Protein AF-S5Z4G2-F1 (afdb_monomer_lite)

Secondary structure (DSSP, 8-state):
---EEEEEEEESSSEEESS---HHHHHHTT-SEEEEE-STTTTS----SSHHHHHHHHHHHHHHHHHHH-STT---EEEEPP-B-TTSPBPPHHHHHHHHHHHHTS--SSEEEEE---SSS---------

pLDDT: mean 87.02, std 15.99, range [30.34, 98.5]

Foldseek 3Di:
DAAEEEFEWFDDPAIDTPDPDALVNCVVVPHQEYEYDHPQQLRFDQPDQALQSLLVSLLRVLVVVCVRQDDPSHHAYEYEQRQAYNVRHGRDPRSSNSNQVNNVVDDDPRHQAYFYDDPDDDTDGDGDDD

Radius of gyration: 13.96 Å; chains: 1; bounding box: 37×30×37 Å

Organism: Thermococcus litoralis (strain ATCC 51850 / DSM 5473 / JCM 8560 / NS-C) (NCBI:txid523849)

Structure (mmCIF, N/CA/C/O backbone):
data_AF-S5Z4G2-F1
#
_entry.id   AF-S5Z4G2-F1
#
loop_
_atom_site.group_PDB
_atom_site.id
_atom_site.type_symbol
_atom_site.label_atom_id
_atom_site.label_alt_id
_atom_site.label_comp_id
_atom_site.label_asym_id
_atom_site.label_entity_id
_atom_site.label_seq_id
_atom_site.pdbx_PDB_ins_code
_atom_site.Cartn_x
_atom_site.Cartn_y
_atom_site.Cartn_z
_atom_site.occupancy
_atom_site.B_iso_or_equiv
_atom_site.auth_seq_id
_atom_site.auth_comp_id
_atom_site.auth_asym_id
_atom_site.auth_atom_id
_atom_site.pdbx_PDB_model_num
ATOM 1 N N . MET A 1 1 ? -25.566 -1.648 5.542 1.00 82.50 1 MET A N 1
ATOM 2 C CA . MET A 1 1 ? -24.783 -1.248 4.354 1.00 82.50 1 MET A CA 1
ATOM 3 C C . MET A 1 1 ? -23.352 -1.119 4.817 1.00 82.50 1 MET A C 1
ATOM 5 O O . MET A 1 1 ? -23.153 -0.455 5.825 1.00 82.50 1 MET A O 1
ATOM 9 N N . THR A 1 2 ? -22.418 -1.781 4.143 1.00 89.56 2 THR A N 1
ATOM 10 C CA . THR A 1 2 ? -21.001 -1.733 4.512 1.00 89.56 2 THR A CA 1
ATOM 11 C C . THR A 1 2 ? -20.423 -0.351 4.205 1.00 89.56 2 THR A C 1
ATOM 13 O O . THR A 1 2 ? -20.644 0.177 3.113 1.00 89.56 2 THR A O 1
ATOM 16 N N . LYS A 1 3 ? -19.711 0.242 5.161 1.00 95.00 3 LYS A N 1
ATOM 17 C CA . LYS A 1 3 ? -19.031 1.533 5.071 1.00 95.00 3 LYS A CA 1
ATOM 18 C C . LYS A 1 3 ? -17.531 1.306 4.968 1.00 95.00 3 LYS A C 1
ATOM 20 O O . LYS A 1 3 ? -16.943 0.644 5.815 1.00 95.00 3 LYS A O 1
ATOM 25 N N . TYR A 1 4 ? -16.909 1.914 3.971 1.00 93.31 4 TYR A N 1
ATOM 26 C CA . TYR A 1 4 ? -15.462 1.893 3.816 1.00 93.31 4 TYR A CA 1
ATOM 27 C C . TYR A 1 4 ? -14.892 3.303 3.838 1.00 93.31 4 TYR A C 1
ATOM 29 O O . TYR A 1 4 ? -15.564 4.264 3.454 1.00 93.31 4 TYR A O 1
ATOM 37 N N . VAL A 1 5 ? -13.645 3.417 4.283 1.00 94.12 5 VAL A N 1
ATOM 38 C CA . VAL A 1 5 ? -12.880 4.664 4.240 1.00 94.12 5 VAL A CA 1
ATOM 39 C C . VAL A 1 5 ? -11.736 4.548 3.240 1.00 94.12 5 VAL A C 1
ATOM 41 O O . VAL A 1 5 ? -11.136 3.488 3.073 1.00 94.12 5 VAL A O 1
ATOM 44 N N . LEU A 1 6 ? -11.415 5.659 2.585 1.00 94.12 6 LEU A N 1
ATOM 45 C CA . LEU A 1 6 ? -10.242 5.778 1.729 1.00 94.12 6 LEU A CA 1
ATOM 46 C C . LEU A 1 6 ? -9.044 6.251 2.559 1.00 94.12 6 LEU A C 1
ATOM 48 O O . LEU A 1 6 ? -9.019 7.387 3.038 1.00 94.12 6 LEU A O 1
ATOM 52 N N . TRP A 1 7 ? -8.045 5.387 2.713 1.00 95.25 7 TRP A N 1
ATOM 53 C CA . TRP A 1 7 ? -6.805 5.672 3.424 1.00 95.25 7 TRP A CA 1
ATOM 54 C C . TRP A 1 7 ? -5.714 6.101 2.444 1.00 95.25 7 TRP A C 1
ATOM 56 O O . TRP A 1 7 ? -4.954 5.290 1.910 1.00 95.25 7 TRP A O 1
ATOM 66 N N . TRP A 1 8 ? -5.662 7.404 2.179 1.00 95.75 8 TRP A N 1
ATOM 67 C CA . TRP A 1 8 ? -4.724 7.969 1.216 1.00 95.75 8 TRP A CA 1
ATOM 68 C C . TRP A 1 8 ? -3.290 7.974 1.743 1.00 95.75 8 TRP A C 1
ATOM 70 O O . TRP A 1 8 ? -3.023 8.487 2.833 1.00 95.75 8 TRP A O 1
ATOM 80 N N . TYR A 1 9 ? -2.356 7.490 0.929 1.00 95.50 9 TYR A N 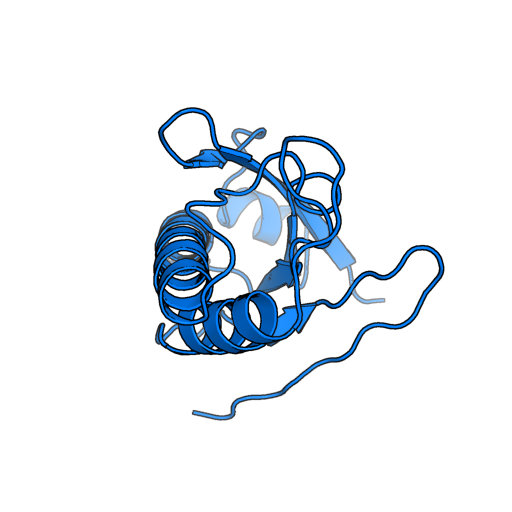1
ATOM 81 C CA . TYR A 1 9 ? -0.922 7.573 1.186 1.00 95.50 9 TYR A CA 1
ATOM 82 C C . TYR A 1 9 ? -0.157 8.167 0.001 1.00 95.50 9 TYR A C 1
ATOM 84 O O . TYR A 1 9 ? -0.685 8.375 -1.094 1.00 95.50 9 TYR A O 1
ATOM 92 N N . LYS A 1 10 ? 1.114 8.488 0.242 1.00 95.81 10 LYS A N 1
ATOM 93 C CA . LYS A 1 10 ? 2.075 8.899 -0.785 1.00 95.81 10 LYS A CA 1
ATOM 94 C C . LYS A 1 10 ? 3.489 8.456 -0.416 1.00 95.81 10 LYS A C 1
ATOM 96 O O . LYS A 1 10 ? 3.816 8.340 0.766 1.00 95.81 10 LYS A O 1
ATOM 101 N N . TYR A 1 11 ? 4.328 8.282 -1.429 1.00 95.69 11 TYR A N 1
ATOM 102 C CA . TYR A 1 11 ? 5.752 7.999 -1.305 1.00 95.69 11 TYR A CA 1
ATOM 103 C C . TYR A 1 11 ? 6.587 9.181 -1.808 1.00 95.69 11 TYR A C 1
ATOM 105 O O . TYR A 1 11 ? 6.503 9.561 -2.976 1.00 95.69 11 TYR A O 1
ATOM 113 N N . THR A 1 12 ? 7.424 9.743 -0.936 1.00 92.06 12 THR A N 1
ATOM 114 C CA . THR A 1 12 ? 8.380 10.820 -1.269 1.00 92.06 12 THR A CA 1
ATOM 115 C C . THR A 1 12 ? 9.758 10.525 -0.673 1.00 92.06 12 THR A C 1
ATOM 117 O O . THR A 1 12 ? 10.345 11.364 0.001 1.00 92.06 12 THR A O 1
ATOM 120 N N . GLY A 1 13 ? 10.240 9.293 -0.858 1.00 92.75 13 GLY A N 1
ATOM 121 C CA . GLY A 1 13 ? 11.427 8.748 -0.181 1.00 92.75 13 GLY A CA 1
ATOM 122 C C . GLY A 1 13 ? 11.069 7.877 1.025 1.00 92.75 13 GLY A C 1
ATOM 123 O O . GLY A 1 13 ? 11.765 6.911 1.311 1.00 92.75 13 GLY A O 1
ATOM 124 N N . GLU A 1 14 ? 9.926 8.154 1.645 1.00 94.50 14 GLU A N 1
ATOM 125 C CA . GLU A 1 14 ? 9.264 7.306 2.631 1.00 94.50 14 GLU A CA 1
ATOM 126 C C . GLU A 1 14 ? 7.744 7.359 2.432 1.00 94.50 14 GLU A C 1
ATOM 128 O O . GLU A 1 14 ? 7.212 8.295 1.820 1.00 94.50 14 GLU A O 1
ATOM 133 N N . TYR A 1 15 ? 7.038 6.352 2.948 1.00 96.44 15 TYR A N 1
ATOM 134 C CA . TYR A 1 15 ? 5.581 6.318 2.922 1.00 96.44 15 TYR A CA 1
ATOM 135 C C . TYR A 1 15 ? 4.976 7.152 4.056 1.00 96.44 15 TYR A C 1
ATOM 137 O O . TYR A 1 15 ? 5.242 6.927 5.245 1.00 96.44 15 TYR A O 1
ATOM 145 N N . THR A 1 16 ? 4.083 8.065 3.681 1.00 95.75 16 THR A N 1
ATOM 146 C CA . THR A 1 16 ? 3.306 8.907 4.599 1.00 95.75 16 THR A CA 1
ATOM 147 C C . THR A 1 16 ? 1.819 8.799 4.293 1.00 95.75 16 THR A C 1
ATOM 149 O O . THR A 1 16 ? 1.415 8.758 3.129 1.00 95.75 16 THR A O 1
ATOM 152 N N . GLN A 1 17 ? 1.004 8.754 5.343 1.00 93.56 17 GLN A N 1
ATOM 153 C CA . GLN A 1 17 ? -0.438 8.938 5.233 1.00 93.56 17 GLN A CA 1
ATOM 154 C C . GLN A 1 17 ? -0.744 10.412 4.943 1.00 93.56 17 GLN A C 1
ATOM 156 O O . GLN A 1 17 ? -0.032 11.310 5.393 1.00 93.56 17 GLN A O 1
ATOM 161 N N . VAL A 1 18 ? -1.789 10.665 4.159 1.00 93.06 18 VAL A N 1
ATOM 162 C CA . VAL A 1 18 ? -2.238 12.025 3.812 1.00 93.06 18 VAL A CA 1
ATOM 163 C C . VAL A 1 18 ? -3.142 12.607 4.905 1.00 93.06 18 VAL A C 1
ATOM 165 O O . VAL A 1 18 ? -3.243 13.824 5.036 1.00 93.06 18 VAL A O 1
ATOM 168 N N . SER A 1 19 ? -3.782 11.745 5.696 1.00 87.12 19 SER A N 1
ATOM 169 C CA . SER A 1 19 ? -4.662 12.109 6.810 1.00 87.12 19 SER A CA 1
ATOM 170 C C . SER A 1 19 ? -3.973 11.894 8.160 1.00 87.12 19 SER A C 1
ATOM 172 O O . SER A 1 19 ? -3.085 11.058 8.262 1.00 87.12 19 SER A O 1
ATOM 174 N N . ASN A 1 20 ? -4.426 12.589 9.206 1.00 87.81 20 ASN A N 1
ATOM 175 C CA . ASN A 1 20 ? -4.048 12.320 10.602 1.00 87.81 20 ASN A CA 1
ATOM 176 C C . ASN A 1 20 ? -5.037 11.382 11.319 1.00 87.81 20 ASN A C 1
ATOM 178 O O . ASN A 1 20 ? -4.946 11.231 12.532 1.00 87.81 20 ASN A O 1
ATOM 182 N N . ALA A 1 21 ? -5.989 10.793 10.588 1.00 90.19 21 ALA A N 1
ATOM 183 C CA . ALA A 1 21 ? -6.919 9.816 11.142 1.00 90.19 21 ALA A CA 1
ATOM 184 C C . ALA A 1 21 ? -6.175 8.613 11.738 1.00 90.19 21 ALA A C 1
ATOM 186 O O . ALA A 1 21 ? -5.075 8.261 11.305 1.00 90.19 21 ALA A O 1
ATOM 187 N N . THR A 1 22 ? -6.815 7.981 12.712 1.00 91.19 22 THR A N 1
ATOM 188 C CA . THR A 1 22 ? -6.352 6.788 13.422 1.00 91.19 22 THR A CA 1
ATOM 189 C C . THR A 1 22 ? -7.374 5.655 13.281 1.00 91.19 22 THR A C 1
ATOM 191 O O . THR A 1 22 ? -8.529 5.919 12.940 1.00 91.19 22 THR A O 1
ATOM 194 N N . PRO A 1 23 ? -7.007 4.39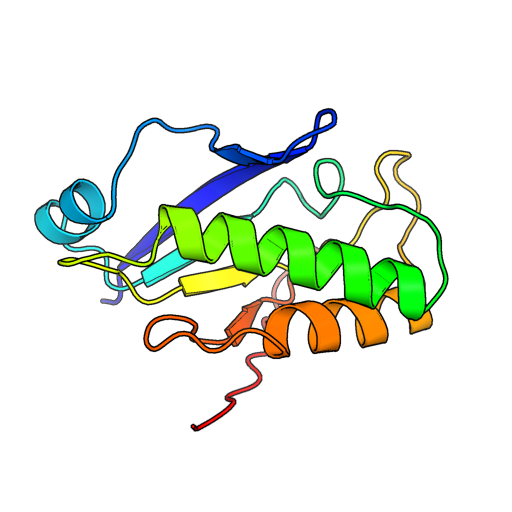2 13.565 1.00 90.75 23 PRO A N 1
ATOM 195 C CA . PRO A 1 23 ? -7.976 3.294 13.614 1.00 90.75 23 PRO A CA 1
ATOM 196 C C . PRO A 1 23 ? -9.157 3.556 14.565 1.00 90.75 23 PRO A C 1
ATOM 198 O O . PRO A 1 23 ? -10.293 3.223 14.231 1.00 90.75 23 PRO A O 1
ATOM 201 N N . ASP A 1 24 ? -8.920 4.234 15.695 1.00 91.50 24 ASP A N 1
ATOM 202 C CA . ASP A 1 24 ? -9.976 4.615 16.644 1.00 91.50 24 ASP A CA 1
ATOM 203 C C . ASP A 1 24 ? -10.997 5.568 16.014 1.00 91.50 24 ASP A C 1
ATOM 205 O O . ASP A 1 24 ? -12.205 5.389 16.190 1.00 91.50 24 ASP A O 1
ATOM 209 N N . ASP A 1 25 ? -10.538 6.544 15.223 1.00 92.94 25 ASP A N 1
ATOM 210 C CA . ASP A 1 25 ? -11.436 7.443 14.493 1.00 92.94 25 ASP A CA 1
ATOM 211 C C . ASP A 1 25 ? -12.338 6.651 13.541 1.00 92.94 25 ASP A C 1
ATOM 213 O O . ASP A 1 25 ? -13.530 6.941 13.417 1.00 92.94 25 ASP A O 1
ATOM 217 N N . LEU A 1 26 ? -11.794 5.628 12.878 1.00 92.19 26 LEU A N 1
ATOM 218 C CA . LEU A 1 26 ? -12.557 4.802 11.947 1.00 92.19 26 LEU A CA 1
ATOM 219 C C . LEU A 1 26 ? -13.611 3.957 12.669 1.00 92.19 26 LEU A C 1
ATOM 221 O O . LEU A 1 26 ? -14.760 3.901 12.222 1.00 92.19 26 LEU A O 1
ATOM 225 N N . TYR A 1 27 ? -13.243 3.372 13.809 1.00 89.56 27 TYR A N 1
ATOM 226 C CA . TYR A 1 27 ? -14.154 2.618 14.665 1.00 89.56 27 TYR A CA 1
ATOM 227 C C . TYR A 1 27 ? -15.298 3.493 15.201 1.00 89.56 27 TYR A C 1
ATOM 229 O O . TYR A 1 27 ? -16.468 3.142 15.049 1.00 89.56 27 TYR A O 1
ATOM 237 N N . ILE A 1 28 ? -14.986 4.673 15.755 1.00 91.81 28 ILE A N 1
ATOM 238 C CA . ILE A 1 28 ? -15.979 5.610 16.317 1.00 91.81 28 ILE A CA 1
ATOM 239 C C . ILE A 1 28 ? -16.972 6.086 15.248 1.00 91.81 28 ILE A C 1
ATOM 241 O O . ILE A 1 28 ? -18.160 6.251 15.527 1.00 91.81 28 ILE A O 1
ATOM 245 N N . ASN A 1 29 ? -16.508 6.278 14.011 1.00 92.44 29 ASN A N 1
ATOM 246 C CA . ASN A 1 29 ? -17.358 6.681 12.888 1.00 92.44 29 ASN A CA 1
ATOM 247 C C . ASN A 1 29 ? -18.087 5.499 12.211 1.00 92.44 29 ASN A C 1
ATOM 249 O O . ASN A 1 29 ? -18.888 5.701 11.289 1.00 92.44 29 ASN A O 1
ATOM 253 N N . GLY A 1 30 ? -17.859 4.272 12.691 1.00 93.38 30 GLY A N 1
ATOM 254 C CA . GLY A 1 30 ? -18.541 3.060 12.247 1.00 93.38 30 GLY A CA 1
ATOM 255 C C . GLY A 1 30 ? -18.165 2.630 10.831 1.00 93.38 30 GLY A C 1
ATOM 256 O O . GLY A 1 30 ? -19.054 2.241 10.074 1.00 93.38 30 GLY A O 1
ATOM 257 N N . PHE A 1 31 ? -16.892 2.755 10.446 1.00 94.88 31 PHE A N 1
ATOM 258 C CA . PHE A 1 31 ? -16.375 2.146 9.219 1.00 94.88 31 PHE A CA 1
ATOM 259 C C . PHE A 1 31 ? -16.089 0.656 9.436 1.00 94.88 31 PHE A C 1
ATOM 261 O O . PHE A 1 31 ? -15.551 0.269 10.467 1.00 94.88 31 PHE A O 1
ATOM 268 N N . ASP A 1 32 ? -16.423 -0.169 8.445 1.00 94.12 32 ASP A N 1
ATOM 269 C CA . ASP A 1 32 ? -16.221 -1.620 8.488 1.00 94.12 32 ASP A CA 1
ATOM 270 C C . ASP A 1 32 ? -14.827 -2.026 7.987 1.00 94.12 32 ASP A C 1
ATOM 272 O O . ASP A 1 32 ? -14.265 -3.015 8.453 1.00 94.12 32 ASP A O 1
ATOM 276 N N . PHE A 1 33 ? -14.271 -1.285 7.021 1.00 94.31 33 PHE A N 1
ATOM 277 C CA . PHE A 1 33 ? -12.921 -1.515 6.505 1.00 94.31 33 PHE A CA 1
ATOM 278 C C . PHE A 1 33 ? -12.293 -0.258 5.883 1.00 94.31 33 PHE A C 1
ATOM 280 O O . PHE A 1 33 ? -12.979 0.712 5.546 1.00 94.31 33 PHE A O 1
ATOM 287 N N . ALA A 1 34 ? -10.976 -0.283 5.696 1.00 94.94 34 ALA A N 1
ATOM 288 C CA . ALA A 1 34 ? -10.223 0.747 4.989 1.00 94.94 34 ALA A CA 1
ATOM 289 C C . ALA A 1 34 ? -9.698 0.250 3.634 1.00 94.94 34 ALA A C 1
ATOM 291 O O . ALA A 1 34 ? -9.379 -0.923 3.450 1.00 94.94 34 ALA A O 1
ATOM 292 N N . VAL A 1 35 ? -9.567 1.161 2.675 1.00 94.38 35 VAL A N 1
ATOM 293 C CA . VAL A 1 35 ? -8.903 0.920 1.389 1.00 94.38 35 VAL A CA 1
ATOM 294 C C . VAL A 1 35 ? -7.676 1.816 1.329 1.00 94.38 35 VAL A C 1
ATOM 296 O O . VAL A 1 35 ? -7.811 3.034 1.251 1.00 94.38 35 VAL A O 1
ATOM 299 N N . ALA A 1 36 ? -6.481 1.233 1.393 1.00 95.12 36 ALA A N 1
ATOM 300 C CA . ALA A 1 36 ? -5.224 1.962 1.279 1.00 95.12 36 ALA A CA 1
ATOM 301 C C . ALA A 1 36 ? -4.884 2.214 -0.195 1.00 95.12 36 ALA A C 1
ATOM 303 O O . ALA A 1 36 ? -4.675 1.256 -0.941 1.00 95.12 36 ALA A O 1
ATOM 304 N N . LEU A 1 37 ? -4.783 3.489 -0.591 1.00 94.62 37 LEU A N 1
ATOM 305 C CA . LEU A 1 37 ? -4.588 3.919 -1.985 1.00 94.62 37 LEU A CA 1
ATOM 306 C C . LEU A 1 37 ? -3.795 5.231 -2.138 1.00 94.62 37 LEU A C 1
ATOM 308 O O . LEU A 1 37 ? -3.659 6.007 -1.194 1.00 94.62 37 LEU A O 1
ATOM 312 N N . ASP A 1 38 ? -3.297 5.502 -3.348 1.00 90.81 38 ASP A N 1
ATOM 313 C CA . ASP A 1 38 ? -2.322 6.575 -3.615 1.00 90.81 38 ASP A CA 1
ATOM 314 C C . ASP A 1 38 ? -2.558 7.384 -4.908 1.00 90.81 38 ASP A C 1
ATOM 316 O O . ASP A 1 38 ? -1.778 8.282 -5.227 1.00 90.81 38 ASP A O 1
ATOM 320 N N . GLY A 1 39 ? -3.623 7.093 -5.658 1.00 84.81 39 GLY A N 1
ATOM 321 C CA . GLY A 1 39 ? -3.899 7.717 -6.957 1.00 84.81 39 GLY A CA 1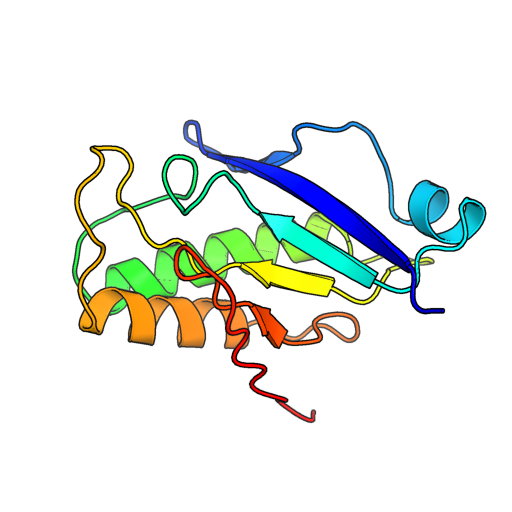
ATOM 322 C C . GLY A 1 39 ? -3.330 6.902 -8.114 1.00 84.81 39 GLY A C 1
ATOM 323 O O . GLY A 1 39 ? -2.440 7.360 -8.837 1.00 84.81 39 GLY A O 1
ATOM 324 N N . GLU A 1 40 ? -3.855 5.684 -8.259 1.00 84.62 40 GLU A N 1
ATOM 325 C CA . GLU A 1 40 ? -3.570 4.743 -9.351 1.00 84.62 40 GLU A CA 1
ATOM 326 C C . GLU A 1 40 ? -2.091 4.334 -9.476 1.00 84.62 40 GLU A C 1
ATOM 328 O O . GLU A 1 40 ? -1.634 3.932 -10.545 1.00 84.62 40 GLU A O 1
ATOM 333 N N . GLY A 1 41 ? -1.316 4.407 -8.393 1.00 88.81 41 GLY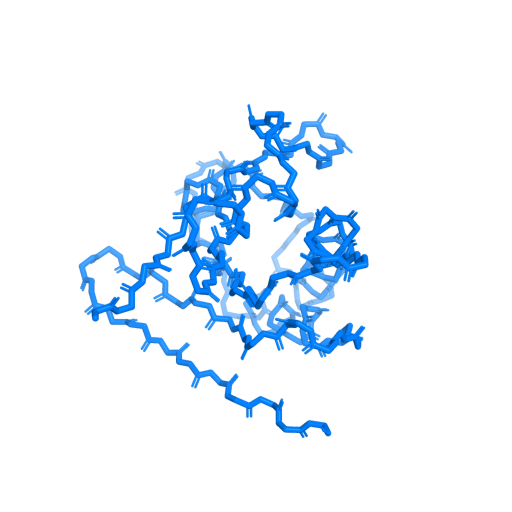 A N 1
ATOM 334 C CA . GLY A 1 41 ? 0.088 4.001 -8.361 1.00 88.81 41 GLY A CA 1
ATOM 335 C C . GLY A 1 41 ? 1.101 5.104 -8.651 1.00 88.81 41 GLY A C 1
ATOM 336 O O . GLY A 1 41 ? 2.306 4.860 -8.533 1.00 88.81 41 GLY A O 1
ATOM 337 N N . THR A 1 42 ? 0.665 6.320 -8.996 1.00 90.00 42 THR A N 1
ATOM 338 C CA . THR A 1 42 ? 1.586 7.434 -9.298 1.00 90.00 42 THR A CA 1
ATOM 339 C C . THR A 1 42 ? 2.346 7.943 -8.071 1.00 90.00 42 THR A C 1
ATOM 341 O O . THR A 1 42 ? 3.383 8.594 -8.215 1.00 90.00 42 THR A O 1
ATOM 344 N N . ARG A 1 43 ? 1.872 7.622 -6.861 1.00 93.38 43 ARG A N 1
ATOM 345 C CA . ARG A 1 43 ? 2.486 8.005 -5.580 1.00 93.38 43 ARG A CA 1
ATOM 346 C C . ARG A 1 43 ? 2.950 6.792 -4.772 1.00 93.38 43 ARG A C 1
ATOM 348 O O . ARG A 1 43 ? 3.264 6.935 -3.593 1.00 93.38 43 ARG A O 1
ATOM 355 N N . THR A 1 44 ? 3.030 5.621 -5.393 1.00 94.50 44 THR A N 1
ATOM 356 C CA . THR A 1 44 ? 3.514 4.376 -4.804 1.00 94.50 44 THR A CA 1
ATOM 357 C C . THR A 1 44 ? 4.922 4.173 -5.297 1.00 94.50 44 THR A C 1
ATOM 359 O O . THR A 1 44 ? 5.210 4.400 -6.477 1.00 94.50 44 THR A O 1
ATOM 362 N N . LYS A 1 45 ? 5.801 3.700 -4.415 1.00 95.62 45 LYS A N 1
ATOM 363 C CA . LYS A 1 45 ? 7.175 3.379 -4.785 1.00 95.62 45 LYS A CA 1
ATOM 364 C C . LYS A 1 45 ? 7.205 2.495 -6.036 1.00 95.62 45 LYS A C 1
ATOM 366 O O . LYS A 1 45 ? 6.354 1.625 -6.235 1.00 95.62 45 LYS A O 1
ATOM 371 N N . PHE A 1 46 ? 8.171 2.779 -6.897 1.00 96.06 46 PHE A N 1
ATOM 372 C CA . PHE A 1 46 ? 8.467 1.998 -8.085 1.00 96.06 46 PHE A CA 1
ATOM 373 C C . PHE A 1 46 ? 9.983 1.973 -8.258 1.00 96.06 46 PHE A C 1
ATOM 375 O O . PHE A 1 46 ? 10.571 2.912 -8.794 1.00 96.06 46 PHE A O 1
ATOM 382 N N . SER A 1 47 ? 10.622 0.931 -7.735 1.00 96.62 47 SER A N 1
ATOM 383 C CA . SER A 1 47 ? 12.083 0.791 -7.743 1.00 96.62 47 SER A CA 1
ATOM 384 C C . SER A 1 47 ? 12.639 0.175 -9.032 1.00 96.62 47 SER A C 1
ATOM 386 O O . SER A 1 47 ? 13.853 0.146 -9.224 1.00 96.62 47 SER A O 1
ATOM 388 N N . GLY A 1 48 ? 11.772 -0.304 -9.926 1.00 96.31 48 GLY A N 1
ATOM 389 C CA . GLY A 1 48 ? 12.134 -0.937 -11.193 1.00 96.31 48 GLY A CA 1
ATOM 390 C C . GLY A 1 48 ? 11.004 -1.826 -11.707 1.00 96.31 48 GLY A C 1
ATOM 391 O O . GLY A 1 48 ? 9.974 -1.949 -11.058 1.00 96.31 48 GLY A O 1
ATOM 392 N N . SER A 1 49 ? 11.176 -2.445 -12.875 1.00 95.25 49 SER A N 1
ATOM 393 C CA . SER A 1 49 ? 10.128 -3.237 -13.542 1.00 95.25 49 SER A CA 1
ATOM 394 C C . SER A 1 49 ? 10.176 -4.742 -13.259 1.00 95.25 49 SER A C 1
ATOM 396 O O . SER A 1 49 ? 9.316 -5.474 -13.750 1.00 95.25 49 SER A O 1
ATOM 398 N N . LEU A 1 50 ? 11.175 -5.220 -12.513 1.00 97.62 50 LEU A N 1
ATOM 399 C CA . LEU A 1 50 ? 11.355 -6.645 -12.248 1.00 97.62 50 LEU A CA 1
ATOM 400 C C . LEU A 1 50 ? 10.413 -7.131 -11.142 1.00 97.62 50 LEU A C 1
ATOM 402 O O . LEU A 1 50 ? 9.995 -6.361 -10.277 1.00 97.62 50 LEU A O 1
ATOM 406 N N . TYR A 1 51 ? 10.173 -8.441 -11.111 1.00 97.69 51 TYR A N 1
ATOM 407 C CA . TYR A 1 51 ? 9.474 -9.113 -10.014 1.00 97.69 51 TYR A CA 1
ATOM 408 C C . TYR A 1 51 ? 10.032 -8.738 -8.634 1.00 97.69 51 TYR A C 1
ATOM 410 O O . TYR A 1 51 ? 9.279 -8.367 -7.740 1.00 97.69 51 TYR A O 1
ATOM 418 N N . SER A 1 52 ? 11.356 -8.773 -8.457 1.00 98.50 52 SER A N 1
ATOM 419 C CA . SER A 1 52 ? 11.992 -8.458 -7.171 1.00 98.50 52 SER A CA 1
ATOM 420 C C . SER A 1 52 ? 11.770 -7.006 -6.735 1.00 98.50 52 SER A C 1
ATOM 422 O O . SER A 1 52 ? 11.656 -6.743 -5.539 1.00 98.50 52 SER A O 1
ATOM 424 N N . ASN A 1 53 ? 11.663 -6.069 -7.684 1.00 98.25 53 ASN A N 1
ATOM 425 C CA . ASN A 1 53 ? 11.275 -4.689 -7.393 1.00 98.25 53 ASN A CA 1
ATOM 426 C C . ASN A 1 53 ? 9.837 -4.633 -6.885 1.00 98.25 53 ASN A C 1
ATOM 428 O O . ASN A 1 53 ? 9.593 -4.048 -5.834 1.00 98.25 53 ASN A O 1
ATOM 432 N N . GLY A 1 54 ? 8.917 -5.292 -7.596 1.00 97.56 54 GLY A N 1
ATOM 433 C CA . GLY A 1 54 ? 7.521 -5.413 -7.187 1.00 97.56 54 GLY A CA 1
ATOM 434 C C . GLY A 1 54 ? 7.395 -5.965 -5.775 1.00 97.56 54 GLY A C 1
ATOM 435 O O . GLY A 1 54 ? 6.799 -5.320 -4.918 1.00 97.56 54 GLY A O 1
ATOM 436 N N . TYR A 1 55 ? 8.034 -7.105 -5.513 1.00 98.06 55 TYR A N 1
ATOM 437 C CA . TYR A 1 55 ? 8.014 -7.772 -4.214 1.00 98.06 55 TYR A CA 1
ATOM 438 C C . TYR A 1 55 ? 8.490 -6.872 -3.080 1.00 98.06 55 TYR A C 1
ATOM 440 O O . TYR A 1 55 ? 7.793 -6.716 -2.077 1.00 98.06 55 TYR A O 1
ATOM 448 N N . ASN A 1 56 ? 9.648 -6.232 -3.244 1.00 98.31 56 ASN A N 1
ATOM 449 C CA . ASN A 1 56 ? 10.191 -5.361 -2.208 1.00 98.31 56 ASN A CA 1
ATOM 450 C C . ASN A 1 56 ? 9.325 -4.109 -2.001 1.00 98.31 56 ASN A C 1
ATOM 452 O O . ASN A 1 56 ? 9.030 -3.760 -0.859 1.00 98.31 56 ASN A O 1
ATOM 456 N N . ASP A 1 57 ? 8.872 -3.469 -3.082 1.00 97.62 57 ASP A N 1
ATOM 457 C CA . ASP A 1 57 ? 8.039 -2.264 -3.012 1.00 97.62 57 ASP A CA 1
ATOM 458 C C . ASP A 1 57 ? 6.669 -2.548 -2.368 1.00 97.62 57 ASP A C 1
ATOM 460 O O . ASP A 1 57 ? 6.195 -1.762 -1.542 1.00 97.62 57 ASP A O 1
ATOM 464 N N . GLY A 1 58 ? 6.034 -3.668 -2.736 1.00 96.69 58 GLY A N 1
ATOM 465 C CA . GLY A 1 58 ? 4.749 -4.109 -2.191 1.00 96.69 58 GLY A CA 1
ATOM 466 C C . GLY A 1 58 ? 4.851 -4.488 -0.717 1.00 96.69 58 GLY A C 1
ATOM 467 O O . GLY A 1 58 ? 4.048 -4.031 0.096 1.00 96.69 58 GLY A O 1
ATOM 468 N N . ARG A 1 59 ? 5.891 -5.242 -0.340 1.00 97.31 59 ARG A N 1
ATOM 469 C CA . ARG A 1 59 ? 6.147 -5.607 1.060 1.00 97.31 59 ARG A CA 1
ATOM 470 C C . ARG A 1 59 ? 6.394 -4.381 1.939 1.00 97.31 59 ARG A C 1
ATOM 472 O O . ARG A 1 59 ? 5.875 -4.309 3.051 1.00 97.31 59 ARG A O 1
ATOM 479 N N . GLU A 1 60 ? 7.169 -3.415 1.450 1.00 97.50 60 GLU A N 1
ATOM 480 C CA . GLU A 1 60 ? 7.446 -2.166 2.167 1.00 97.50 60 GLU A CA 1
ATOM 481 C C . GLU A 1 60 ? 6.169 -1.353 2.405 1.00 97.50 60 GLU A C 1
ATOM 483 O O . GLU A 1 60 ? 5.933 -0.887 3.523 1.00 97.50 60 GLU A O 1
ATOM 488 N N . LEU A 1 61 ? 5.315 -1.233 1.385 1.00 96.50 61 LEU A N 1
ATOM 489 C CA . LEU A 1 61 ? 4.013 -0.590 1.533 1.00 96.50 61 LEU A CA 1
ATOM 490 C C . LEU A 1 61 ? 3.135 -1.330 2.549 1.00 96.50 61 LEU A C 1
ATOM 492 O O . LEU A 1 61 ? 2.576 -0.694 3.438 1.00 96.50 61 LEU A O 1
ATOM 496 N N . ALA A 1 62 ? 3.023 -2.656 2.442 1.00 95.50 62 ALA A N 1
ATOM 497 C CA . ALA A 1 62 ? 2.181 -3.455 3.328 1.00 95.50 62 ALA A CA 1
ATOM 498 C C . ALA A 1 62 ? 2.610 -3.335 4.795 1.00 95.50 62 ALA A C 1
ATOM 500 O O . ALA A 1 62 ? 1.762 -3.136 5.661 1.00 95.50 62 ALA A O 1
ATOM 501 N N . LEU A 1 63 ? 3.916 -3.355 5.082 1.00 96.12 63 LEU A N 1
ATOM 502 C CA . LEU A 1 63 ? 4.441 -3.098 6.429 1.00 96.12 63 LEU A CA 1
ATOM 503 C C . LEU A 1 63 ? 4.050 -1.713 6.944 1.00 96.12 63 LEU A C 1
ATOM 505 O O . LEU A 1 63 ? 3.724 -1.559 8.123 1.00 96.12 63 LEU A O 1
ATOM 509 N N . ARG A 1 64 ? 4.071 -0.702 6.071 1.00 96.06 64 ARG A N 1
ATOM 510 C CA . ARG A 1 64 ? 3.685 0.650 6.461 1.00 96.06 64 ARG A CA 1
ATOM 511 C C . ARG A 1 64 ? 2.189 0.763 6.736 1.00 96.06 64 ARG A C 1
ATOM 513 O O . ARG A 1 64 ? 1.823 1.308 7.771 1.00 96.06 64 ARG A O 1
ATOM 520 N N . VAL A 1 65 ? 1.353 0.237 5.843 1.00 95.12 65 VAL A N 1
ATOM 521 C CA . VAL A 1 65 ? -0.110 0.229 5.995 1.00 95.12 65 VAL A CA 1
ATOM 522 C C . VAL A 1 65 ? -0.511 -0.547 7.244 1.00 95.12 65 VAL A C 1
ATOM 524 O O . VAL A 1 65 ? -1.305 -0.043 8.033 1.00 95.12 65 VAL A O 1
ATOM 527 N N . LYS A 1 66 ? 0.119 -1.701 7.490 1.00 94.38 66 LYS A N 1
ATOM 528 C CA . LYS A 1 66 ? -0.014 -2.452 8.740 1.00 94.38 66 LYS A CA 1
ATOM 529 C C . LYS A 1 66 ? 0.297 -1.572 9.947 1.00 94.38 66 LYS A C 1
ATOM 531 O O . LYS A 1 66 ? -0.505 -1.495 10.860 1.00 94.38 66 LYS A O 1
ATOM 536 N N . GLY A 1 67 ? 1.420 -0.854 9.944 1.00 93.69 67 GLY A N 1
ATOM 537 C CA . GLY A 1 67 ? 1.776 0.045 11.047 1.00 93.69 67 GLY A CA 1
ATOM 538 C C . GLY A 1 67 ? 0.784 1.191 11.294 1.00 93.69 67 GLY A C 1
ATOM 539 O O . GLY A 1 67 ? 0.777 1.748 12.387 1.00 93.69 67 GLY A O 1
ATOM 540 N N . TRP A 1 68 ? -0.030 1.554 10.301 1.00 93.88 68 TRP A N 1
ATOM 541 C CA . TRP A 1 68 ? -1.070 2.576 10.430 1.00 93.88 68 TRP A CA 1
ATOM 542 C C . TRP A 1 68 ? -2.423 2.020 10.873 1.00 93.88 68 TRP A C 1
ATOM 544 O O . TRP A 1 68 ? -3.140 2.692 11.611 1.00 93.88 68 TRP A O 1
ATOM 554 N N . LEU A 1 69 ? -2.788 0.837 10.375 1.00 93.56 69 LEU A N 1
ATOM 555 C CA . LEU A 1 69 ? -4.143 0.294 10.471 1.00 93.56 69 LEU A CA 1
ATOM 556 C C . LEU A 1 69 ? -4.271 -0.890 11.432 1.00 93.56 69 LEU A C 1
ATOM 558 O O . LEU A 1 69 ? -5.372 -1.150 11.919 1.00 93.56 69 LEU A O 1
ATOM 562 N N . ASP A 1 70 ? -3.172 -1.578 11.744 1.00 90.38 70 ASP A N 1
ATOM 563 C CA . ASP A 1 70 ? -3.132 -2.532 12.846 1.00 90.38 70 ASP A CA 1
ATOM 564 C C . ASP A 1 70 ? -2.980 -1.769 14.173 1.00 90.38 70 ASP A C 1
ATOM 566 O O . ASP A 1 70 ? -2.187 -0.838 14.308 1.00 90.38 70 ASP A O 1
ATOM 570 N N . GLY A 1 71 ? -3.718 -2.199 15.192 1.00 78.44 71 GLY A N 1
ATOM 571 C CA . GLY A 1 71 ? -3.671 -1.619 16.531 1.00 78.44 71 GLY A CA 1
ATOM 572 C C . GLY A 1 71 ? -4.644 -2.314 17.478 1.00 78.44 71 GLY A C 1
ATOM 573 O O . GLY A 1 71 ? -5.283 -3.299 17.100 1.00 78.44 71 GLY A O 1
ATOM 574 N N . ALA A 1 72 ? -4.776 -1.791 18.702 1.00 74.50 72 ALA A N 1
ATOM 575 C CA . ALA A 1 72 ? -5.747 -2.294 19.683 1.00 74.50 72 ALA A CA 1
ATOM 576 C C . ALA A 1 72 ? -7.192 -2.238 19.147 1.00 74.50 72 ALA A C 1
ATOM 578 O O . ALA A 1 72 ? -7.957 -3.171 19.369 1.00 74.50 72 ALA A O 1
ATOM 579 N N . SER A 1 73 ? -7.506 -1.197 18.372 1.00 83.25 73 SER A N 1
ATOM 580 C CA . SER A 1 73 ? -8.765 -1.022 17.635 1.00 83.25 73 SER A CA 1
ATOM 581 C C . SER A 1 73 ? -8.548 -1.116 16.121 1.00 83.25 73 SER A C 1
ATOM 583 O O . SER A 1 73 ? -9.111 -0.328 15.363 1.00 83.25 73 SER A O 1
ATOM 585 N N . GLY A 1 74 ? -7.649 -2.002 15.673 1.00 88.94 74 GLY A N 1
ATOM 586 C CA . GLY A 1 74 ? -7.336 -2.150 14.251 1.00 88.94 74 GLY A CA 1
ATOM 587 C C . GLY A 1 74 ? -8.589 -2.366 13.396 1.00 88.94 74 GLY A C 1
ATOM 588 O O . GLY A 1 74 ? -9.624 -2.827 13.880 1.00 88.94 74 GLY A O 1
ATOM 589 N N . ILE A 1 75 ? -8.500 -2.025 12.115 1.00 94.06 75 ILE A N 1
ATOM 590 C CA . ILE A 1 75 ? -9.623 -2.133 11.178 1.00 94.06 75 ILE A CA 1
ATOM 591 C C . ILE A 1 75 ? -9.242 -3.053 10.022 1.00 94.06 75 ILE A C 1
ATOM 593 O O . ILE A 1 75 ? -8.116 -2.945 9.544 1.00 94.06 75 ILE A O 1
ATOM 597 N N . PRO A 1 76 ? -10.135 -3.927 9.524 1.00 94.94 76 PRO A N 1
ATOM 598 C CA . PRO A 1 76 ? -9.873 -4.664 8.298 1.00 94.94 76 PRO A CA 1
ATOM 599 C C . PRO A 1 76 ? -9.486 -3.729 7.142 1.00 94.94 76 PRO A C 1
ATOM 601 O O . PRO A 1 76 ? -10.061 -2.647 7.003 1.00 94.94 76 PRO A O 1
ATOM 604 N N . TYR A 1 77 ? -8.527 -4.112 6.299 1.00 94.19 77 TYR A N 1
ATOM 605 C CA . TYR A 1 77 ? -8.132 -3.279 5.160 1.00 94.19 77 TYR A CA 1
ATOM 606 C C . TYR A 1 77 ? -7.762 -4.039 3.893 1.00 94.19 77 TYR A C 1
ATOM 608 O O . TYR A 1 77 ? -7.274 -5.171 3.917 1.00 94.19 77 TYR A O 1
ATOM 616 N N . LEU A 1 78 ? -7.967 -3.346 2.774 1.00 94.19 78 LEU A N 1
ATOM 617 C CA . LEU A 1 78 ? -7.497 -3.711 1.446 1.00 94.19 78 LEU A CA 1
ATOM 618 C C . LEU A 1 78 ? -6.366 -2.775 1.018 1.00 94.19 78 LEU A C 1
ATOM 620 O O . LEU A 1 78 ? -6.383 -1.590 1.351 1.00 94.19 78 LEU A O 1
ATOM 624 N N . VAL A 1 79 ? -5.420 -3.275 0.226 1.00 93.56 79 VAL A N 1
ATOM 625 C CA . VAL A 1 79 ? -4.385 -2.442 -0.415 1.00 93.56 79 VAL A CA 1
ATOM 626 C C . VAL A 1 79 ? -4.621 -2.416 -1.922 1.00 93.56 79 VAL A C 1
ATOM 628 O O . VAL A 1 79 ? -4.741 -3.472 -2.544 1.00 93.56 79 VAL A O 1
ATOM 631 N N . THR A 1 80 ? -4.696 -1.227 -2.525 1.00 92.44 80 THR A N 1
ATOM 632 C CA . THR A 1 80 ? -4.877 -1.098 -3.978 1.00 92.44 80 THR A CA 1
ATOM 633 C C . THR A 1 80 ? -3.611 -1.453 -4.734 1.00 92.44 80 THR A C 1
ATOM 635 O O . THR A 1 80 ? -2.524 -1.018 -4.349 1.00 92.44 80 THR A O 1
ATOM 638 N N . ILE A 1 81 ? -3.750 -2.157 -5.855 1.00 90.44 81 ILE A N 1
ATOM 639 C CA . ILE A 1 81 ? -2.606 -2.436 -6.718 1.00 90.44 81 ILE A CA 1
ATOM 640 C C . ILE A 1 81 ? -2.256 -1.187 -7.535 1.00 90.44 81 ILE A C 1
ATOM 642 O O . ILE A 1 81 ? -3.122 -0.651 -8.232 1.00 90.44 81 ILE A O 1
ATOM 646 N N . PRO A 1 82 ? -1.000 -0.720 -7.495 1.00 91.06 82 PRO A N 1
ATOM 647 C CA . PRO A 1 82 ? -0.598 0.476 -8.215 1.00 91.06 82 PRO A CA 1
ATOM 648 C C . PRO A 1 82 ? -0.494 0.194 -9.720 1.00 91.06 82 PRO A C 1
ATOM 650 O O . PRO A 1 82 ? 0.357 -0.586 -10.152 1.00 91.06 82 PRO A O 1
ATOM 653 N N . TYR A 1 83 ? -1.325 0.853 -10.535 1.00 89.00 83 TYR A N 1
ATOM 654 C CA . TYR A 1 83 ? -1.358 0.583 -11.974 1.00 89.00 83 TYR A CA 1
ATOM 655 C C . TYR A 1 83 ? -0.253 1.293 -12.758 1.00 89.00 83 TYR A C 1
ATOM 657 O O . TYR A 1 83 ? 0.446 0.694 -13.588 1.00 89.00 83 TYR A O 1
ATOM 665 N N . PHE A 1 84 ? -0.078 2.579 -12.476 1.00 90.56 84 PHE A N 1
ATOM 666 C CA . PHE A 1 84 ? 0.880 3.438 -13.147 1.00 90.56 84 PHE A CA 1
ATOM 667 C C . PHE A 1 84 ? 2.204 3.531 -12.386 1.00 90.56 84 PHE A C 1
ATOM 669 O O . PHE A 1 84 ? 2.290 3.375 -11.166 1.00 90.56 84 PHE A O 1
ATOM 676 N N . THR A 1 85 ? 3.276 3.778 -13.128 1.00 91.94 85 THR A N 1
ATOM 677 C CA . THR A 1 85 ? 4.548 4.259 -12.600 1.00 91.94 85 THR A CA 1
ATOM 678 C C . THR A 1 85 ? 4.404 5.738 -12.220 1.00 91.94 85 THR A C 1
ATOM 680 O O . THR A 1 85 ? 3.524 6.428 -12.742 1.00 91.94 85 THR A O 1
ATOM 683 N N . PRO A 1 86 ? 5.311 6.286 -11.394 1.00 89.44 86 PRO A N 1
ATOM 684 C CA . PRO A 1 86 ? 5.334 7.722 -11.101 1.00 89.44 86 PRO A CA 1
ATOM 685 C C . PRO A 1 86 ? 5.479 8.618 -12.343 1.00 89.44 86 PRO A C 1
ATOM 687 O O . PRO A 1 86 ? 5.067 9.771 -12.329 1.00 89.44 86 PRO A O 1
ATOM 690 N N . SER A 1 87 ? 6.044 8.090 -13.434 1.00 89.50 87 SER A N 1
ATOM 691 C CA . SER A 1 87 ? 6.171 8.782 -14.723 1.00 89.50 87 SER A CA 1
ATOM 692 C C . SER A 1 87 ? 4.941 8.651 -15.636 1.00 89.50 87 SER A C 1
ATOM 694 O O . SER A 1 87 ? 4.972 9.149 -16.758 1.00 89.50 87 SER A O 1
ATOM 696 N N . GLY A 1 88 ? 3.877 7.971 -15.194 1.00 86.38 88 GLY A N 1
ATOM 697 C CA . GLY A 1 88 ? 2.649 7.751 -15.972 1.00 86.38 88 GLY A CA 1
ATOM 698 C C . GLY A 1 88 ? 2.699 6.565 -16.946 1.00 86.38 88 GLY A C 1
ATOM 699 O O . GLY A 1 88 ? 1.741 6.325 -17.677 1.00 86.38 88 GLY A O 1
ATOM 700 N N . GLY A 1 89 ? 3.792 5.797 -16.962 1.00 88.75 89 GLY A N 1
ATOM 701 C CA . GLY A 1 89 ? 3.869 4.525 -17.684 1.00 88.75 89 GLY A CA 1
ATOM 702 C C . GLY A 1 89 ? 3.085 3.424 -16.968 1.00 88.75 89 GLY A C 1
ATOM 703 O O . GLY A 1 89 ? 2.775 3.539 -15.790 1.00 88.75 89 GLY A O 1
ATOM 704 N N . LYS A 1 90 ? 2.762 2.324 -17.649 1.00 90.56 90 LYS A N 1
ATOM 705 C CA . LYS A 1 90 ? 2.116 1.167 -17.001 1.00 90.56 90 LYS A CA 1
ATOM 706 C C . LYS A 1 90 ? 3.164 0.291 -16.321 1.00 90.56 90 LYS A C 1
ATOM 708 O O . LYS A 1 90 ? 4.207 0.018 -16.919 1.00 90.56 90 LYS A O 1
ATOM 713 N N . ARG A 1 91 ? 2.887 -0.199 -15.109 1.00 91.06 91 ARG A N 1
ATOM 714 C CA . ARG A 1 91 ? 3.719 -1.244 -14.488 1.00 91.06 91 ARG A CA 1
ATOM 715 C C . ARG A 1 91 ? 3.509 -2.564 -15.244 1.00 91.06 91 ARG A C 1
ATOM 717 O O . ARG A 1 91 ? 2.380 -2.887 -15.606 1.00 91.06 91 ARG A O 1
ATOM 724 N N . GLY A 1 92 ? 4.580 -3.305 -15.528 1.00 90.56 92 GLY A N 1
ATOM 725 C CA . GLY A 1 92 ? 4.521 -4.548 -16.315 1.00 90.56 92 GLY A CA 1
ATOM 726 C C . GLY A 1 92 ? 4.184 -5.777 -15.467 1.00 90.56 92 GLY A C 1
ATOM 727 O O . GLY A 1 92 ? 4.515 -5.794 -14.291 1.00 90.56 92 GLY A O 1
ATOM 728 N N . LEU A 1 93 ? 3.585 -6.819 -16.057 1.00 90.44 93 LEU A N 1
ATOM 729 C CA . LEU A 1 93 ? 3.053 -7.999 -15.345 1.00 90.44 93 LEU A CA 1
ATOM 730 C C . LEU A 1 93 ? 3.996 -8.588 -14.278 1.00 90.44 93 LEU A C 1
ATOM 732 O O . LEU A 1 93 ? 3.573 -8.783 -13.146 1.00 90.44 93 LEU A O 1
ATOM 736 N N . SER A 1 94 ? 5.276 -8.788 -14.605 1.00 93.75 94 SER A N 1
ATOM 737 C CA . SER A 1 94 ? 6.261 -9.334 -13.657 1.00 93.75 94 SER A CA 1
ATOM 738 C C . SER A 1 94 ? 6.368 -8.504 -12.370 1.00 93.75 94 SER A C 1
ATOM 740 O O . SER A 1 94 ? 6.454 -9.060 -11.278 1.00 93.75 94 SER A O 1
ATOM 742 N N . TYR A 1 95 ? 6.295 -7.174 -12.480 1.00 95.31 95 TYR A N 1
ATOM 743 C CA . TYR A 1 95 ? 6.249 -6.286 -11.321 1.00 95.31 95 TYR A CA 1
ATOM 744 C C . TYR A 1 95 ? 4.987 -6.513 -10.481 1.00 95.31 95 TYR A C 1
ATOM 746 O O . TYR A 1 95 ? 5.070 -6.531 -9.260 1.00 95.31 95 TYR A O 1
ATOM 754 N N . TRP A 1 96 ? 3.821 -6.673 -11.116 1.00 92.19 96 TRP A N 1
ATOM 755 C CA . TRP A 1 96 ? 2.543 -6.864 -10.419 1.00 92.19 96 TRP A CA 1
ATOM 756 C C . TRP A 1 96 ? 2.508 -8.158 -9.625 1.00 92.19 96 TRP A C 1
ATOM 758 O O . TRP A 1 96 ? 2.058 -8.152 -8.485 1.00 92.19 96 TRP A O 1
ATOM 768 N N . GLU A 1 97 ? 2.991 -9.245 -10.224 1.00 92.62 97 GLU A N 1
ATOM 769 C CA . GLU A 1 97 ? 3.104 -10.546 -9.563 1.00 92.62 97 GLU A CA 1
ATOM 770 C C . GLU A 1 97 ? 3.968 -10.421 -8.310 1.00 92.62 97 GLU A C 1
ATOM 772 O O . GLU A 1 97 ? 3.517 -10.741 -7.213 1.00 92.62 97 GLU A O 1
ATOM 777 N N . GLY A 1 98 ? 5.156 -9.824 -8.458 1.00 96.12 98 GLY A N 1
ATOM 778 C CA . GLY A 1 98 ? 6.031 -9.542 -7.329 1.00 96.12 98 GLY A CA 1
ATOM 779 C C . GLY A 1 98 ? 5.343 -8.683 -6.278 1.00 96.1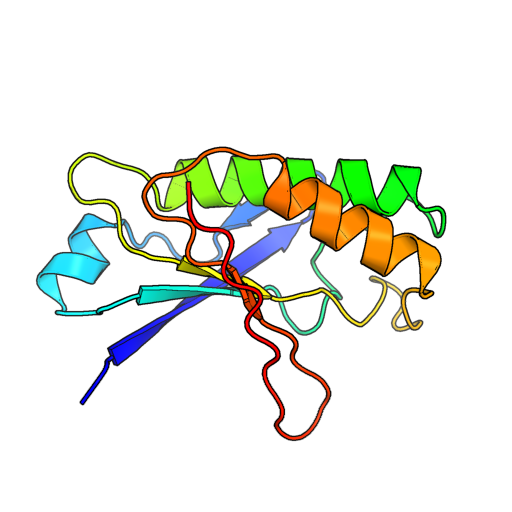2 98 GLY A C 1
ATOM 780 O O . GLY A 1 98 ? 5.366 -9.026 -5.106 1.00 96.12 98 GLY A O 1
ATOM 781 N N . TRP A 1 99 ? 4.694 -7.592 -6.681 1.00 95.88 99 TRP A N 1
ATOM 782 C CA . TRP A 1 99 ? 4.022 -6.669 -5.767 1.00 95.88 99 TRP A CA 1
ATOM 783 C C . TRP A 1 99 ? 2.916 -7.344 -4.962 1.00 95.88 99 TRP A C 1
ATOM 785 O O . TRP A 1 99 ? 2.858 -7.163 -3.747 1.00 95.88 99 TRP A O 1
ATOM 795 N N . ILE A 1 100 ? 2.080 -8.155 -5.615 1.00 93.75 100 ILE A N 1
ATOM 796 C CA . ILE A 1 100 ? 1.006 -8.909 -4.961 1.00 93.75 100 ILE A CA 1
ATOM 797 C C . ILE A 1 100 ? 1.591 -9.864 -3.923 1.00 93.75 100 ILE A C 1
ATOM 799 O O . ILE A 1 100 ? 1.131 -9.874 -2.781 1.00 93.75 100 ILE A O 1
ATOM 803 N N . ASP A 1 101 ? 2.631 -10.611 -4.290 1.00 95.50 101 ASP A N 1
ATOM 804 C CA . ASP A 1 101 ? 3.289 -11.549 -3.381 1.00 95.50 101 ASP A CA 1
ATOM 805 C C . ASP A 1 101 ? 4.007 -10.818 -2.238 1.00 95.50 101 ASP A C 1
ATOM 807 O O . ASP A 1 101 ? 3.978 -11.262 -1.092 1.00 95.50 101 ASP A O 1
ATOM 811 N N . GLY A 1 102 ? 4.585 -9.649 -2.513 1.00 96.50 102 GLY A N 1
ATOM 812 C CA . GLY A 1 102 ? 5.190 -8.775 -1.514 1.00 96.50 102 GLY A CA 1
ATOM 813 C C . GLY A 1 102 ? 4.177 -8.303 -0.475 1.00 96.50 102 GLY A C 1
ATOM 814 O O . GLY A 1 102 ? 4.432 -8.415 0.724 1.00 96.50 102 GLY A O 1
ATOM 815 N N . VAL A 1 103 ? 3.006 -7.835 -0.913 1.00 95.25 103 VAL A N 1
ATOM 816 C CA . VAL A 1 103 ? 1.919 -7.427 -0.009 1.00 95.25 103 VAL A CA 1
ATOM 817 C C . VAL A 1 103 ? 1.379 -8.620 0.780 1.00 95.25 103 VAL A C 1
ATOM 819 O O . VAL A 1 103 ? 1.245 -8.532 1.999 1.00 95.25 103 VAL A O 1
ATOM 822 N N . ALA A 1 104 ? 1.129 -9.749 0.112 1.00 91.62 104 ALA A N 1
ATOM 823 C CA . ALA A 1 104 ? 0.608 -10.963 0.739 1.00 91.62 104 ALA A CA 1
ATOM 824 C C . ALA A 1 104 ? 1.620 -11.664 1.668 1.00 91.62 104 ALA A C 1
ATOM 826 O O . ALA A 1 104 ? 1.234 -12.515 2.461 1.00 91.62 104 ALA A O 1
ATOM 827 N N . SER A 1 105 ? 2.908 -11.306 1.607 1.00 94.31 105 SER A N 1
ATOM 828 C CA . SER A 1 105 ? 3.959 -11.866 2.473 1.00 94.31 105 SER A CA 1
ATOM 829 C C . SER A 1 105 ? 3.954 -11.334 3.915 1.00 94.31 105 SER A C 1
ATOM 831 O O . SER A 1 105 ? 4.834 -11.696 4.706 1.00 94.31 105 SER A O 1
ATOM 833 N N . ILE A 1 106 ? 3.037 -10.422 4.250 1.00 91.81 106 ILE A N 1
ATOM 834 C CA . ILE A 1 106 ? 2.901 -9.830 5.582 1.00 91.81 106 ILE A CA 1
ATOM 835 C C . ILE A 1 106 ? 1.727 -10.464 6.321 1.00 91.81 106 ILE A C 1
ATOM 837 O O . ILE A 1 106 ? 0.587 -10.395 5.876 1.00 91.81 106 ILE A O 1
ATOM 841 N N . GLU A 1 107 ? 2.002 -11.005 7.504 1.00 87.69 107 GLU A N 1
ATOM 842 C CA . GLU A 1 107 ? 0.966 -11.518 8.395 1.00 87.69 107 GLU A CA 1
ATOM 843 C C . GLU A 1 107 ? 0.260 -10.359 9.118 1.00 87.69 107 GLU A C 1
ATOM 845 O O . GLU A 1 107 ? 0.877 -9.560 9.835 1.00 87.69 107 GLU A O 1
ATOM 850 N N . SER A 1 108 ? -1.057 -10.255 8.949 1.00 85.75 108 SER A N 1
ATOM 851 C CA . SER A 1 108 ? -1.920 -9.362 9.723 1.00 85.75 108 SER A CA 1
ATOM 852 C C . SER A 1 108 ? -3.298 -9.990 9.893 1.00 85.75 108 SER A C 1
ATOM 854 O O . SER A 1 108 ? -3.851 -10.540 8.948 1.00 85.75 108 SER A O 1
ATOM 856 N N . TYR A 1 109 ? -3.862 -9.849 11.093 1.00 85.00 109 TYR A N 1
ATOM 857 C CA . TYR A 1 109 ? -5.236 -10.258 11.396 1.00 85.00 109 TYR A CA 1
ATOM 858 C C . TYR A 1 109 ? -6.283 -9.366 10.709 1.00 85.00 109 TYR A C 1
ATOM 860 O O . TYR A 1 109 ? -7.448 -9.739 10.604 1.00 85.00 109 TYR A O 1
ATOM 868 N N . TYR A 1 110 ? -5.868 -8.175 10.270 1.00 88.50 110 TYR A N 1
ATOM 869 C CA . TYR A 1 110 ? -6.729 -7.158 9.674 1.00 88.50 110 TYR A CA 1
ATOM 870 C C . TYR A 1 110 ? -6.562 -7.057 8.153 1.00 88.50 110 TYR A C 1
ATOM 872 O O . TYR A 1 110 ? -7.431 -6.524 7.460 1.00 88.50 110 TYR A O 1
ATOM 880 N N . PHE A 1 111 ? -5.477 -7.587 7.590 1.00 89.19 111 PHE A N 1
ATOM 881 C CA . PHE A 1 111 ? -5.308 -7.582 6.144 1.00 89.19 111 PHE A CA 1
ATOM 882 C C . PHE A 1 111 ? -6.333 -8.510 5.482 1.00 89.19 111 PHE A C 1
ATOM 884 O O . PHE A 1 111 ? -6.304 -9.724 5.652 1.00 89.19 111 PHE A O 1
ATOM 891 N N . THR A 1 112 ? -7.254 -7.920 4.719 1.00 87.31 112 THR A N 1
ATOM 892 C CA . THR A 1 112 ? -8.356 -8.646 4.067 1.00 87.31 112 THR A CA 1
ATOM 893 C C . THR A 1 112 ? -8.000 -9.061 2.642 1.00 87.31 112 THR A C 1
ATOM 895 O O . THR A 1 112 ? -8.532 -10.043 2.128 1.00 87.31 112 THR A O 1
ATOM 898 N N . GLY A 1 113 ? -7.097 -8.325 1.987 1.00 86.31 113 GLY A N 1
ATOM 899 C CA . GLY A 1 113 ? -6.645 -8.654 0.644 1.00 86.31 113 GLY A CA 1
ATOM 900 C C . GLY A 1 113 ? -6.240 -7.447 -0.192 1.00 86.31 113 GLY A C 1
ATOM 901 O O . GLY A 1 113 ? -5.966 -6.350 0.292 1.00 86.31 113 GLY A O 1
ATOM 902 N N . ILE A 1 114 ? -6.193 -7.674 -1.496 1.00 88.12 114 ILE A N 1
ATOM 903 C CA . ILE A 1 114 ? -5.709 -6.713 -2.481 1.00 88.12 114 ILE A CA 1
ATOM 904 C C . ILE A 1 114 ? -6.881 -6.255 -3.345 1.00 88.12 114 ILE A C 1
ATOM 906 O O . ILE A 1 114 ? -7.719 -7.073 -3.718 1.00 88.12 114 ILE A O 1
ATOM 910 N N . LEU A 1 115 ? -6.934 -4.961 -3.661 1.00 84.38 115 LEU A N 1
ATOM 911 C CA . LEU A 1 115 ? -7.947 -4.372 -4.530 1.00 84.38 115 LEU A CA 1
ATOM 912 C C . LEU A 1 115 ? -7.341 -4.021 -5.892 1.00 84.38 115 LEU A C 1
ATOM 914 O O . LEU A 1 115 ? -6.437 -3.194 -5.995 1.00 84.38 115 LEU A O 1
ATOM 918 N N . LEU A 1 116 ? -7.867 -4.633 -6.948 1.00 77.00 116 LEU A N 1
ATOM 919 C CA . LEU A 1 116 ? -7.528 -4.270 -8.318 1.00 77.00 116 LEU A CA 1
ATOM 920 C C . LEU A 1 116 ? -8.464 -3.163 -8.810 1.00 77.00 116 LEU A C 1
ATOM 922 O O . LEU A 1 116 ? -9.654 -3.405 -8.989 1.00 77.00 116 LEU A O 1
ATOM 926 N N . GLU A 1 117 ? -7.935 -1.966 -9.046 1.00 65.06 117 GLU A N 1
ATOM 927 C CA . 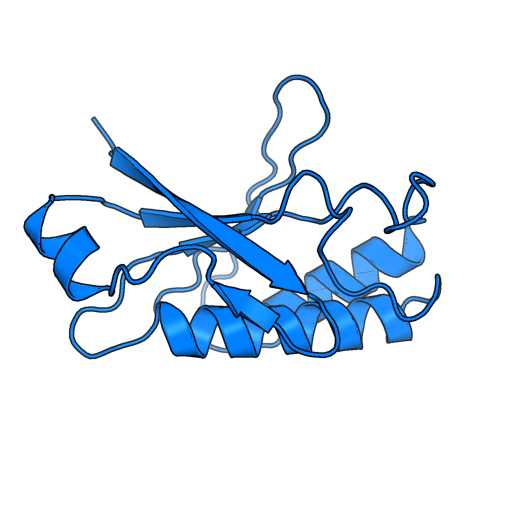GLU A 1 117 ? -8.670 -0.892 -9.718 1.00 65.06 117 GLU A CA 1
ATOM 928 C C . GLU A 1 117 ? -8.079 -0.692 -11.117 1.00 65.06 117 GLU A C 1
ATOM 930 O O . GLU A 1 117 ? -7.028 -0.079 -11.292 1.00 65.06 117 GLU A O 1
ATOM 935 N N . PHE A 1 118 ? -8.744 -1.239 -12.135 1.00 54.75 118 PHE A N 1
ATOM 936 C CA . PHE A 1 118 ? -8.570 -0.760 -13.505 1.00 54.75 118 PHE A CA 1
ATOM 937 C C . PHE A 1 118 ? -9.629 0.309 -13.759 1.00 54.75 118 PHE A C 1
ATOM 939 O O . PHE A 1 118 ? -10.776 0.133 -13.343 1.00 54.75 118 PHE A O 1
ATOM 946 N N . GLY A 1 119 ? -9.252 1.404 -14.428 1.00 49.31 119 GLY A N 1
ATOM 947 C CA . GLY A 1 119 ? -10.167 2.488 -14.783 1.00 49.31 119 GLY A CA 1
ATOM 948 C C . GLY A 1 119 ? -11.485 1.945 -15.342 1.00 49.31 119 GLY A C 1
ATOM 949 O O . GLY A 1 119 ? -11.524 1.436 -16.460 1.00 49.31 119 GLY A O 1
ATOM 950 N N . GLY A 1 120 ? -12.542 2.029 -14.528 1.00 41.44 120 GLY A N 1
ATOM 951 C CA . GLY A 1 120 ? -13.859 1.466 -14.819 1.00 41.44 120 GLY A CA 1
ATOM 952 C C . GLY A 1 120 ? -14.090 0.041 -14.298 1.00 41.44 120 GLY A C 1
ATOM 953 O O . GLY A 1 120 ? -14.281 -0.872 -15.088 1.00 41.44 120 GLY A O 1
ATOM 954 N N . CYS A 1 121 ? -14.174 -0.106 -12.970 1.00 38.28 121 CYS A N 1
ATOM 955 C CA . CYS A 1 121 ? -14.924 -1.145 -12.250 1.00 38.28 121 CYS A CA 1
ATOM 956 C C . CYS A 1 121 ? -14.623 -2.612 -12.626 1.00 38.28 121 CYS A C 1
ATOM 958 O O . CYS A 1 121 ? -15.320 -3.199 -13.447 1.00 38.28 121 CYS A O 1
ATOM 960 N N . GLN A 1 122 ? -13.659 -3.235 -11.934 1.00 39.44 122 GLN A N 1
ATOM 961 C CA . GLN A 1 122 ? -13.743 -4.642 -11.510 1.00 39.44 122 GLN A CA 1
ATOM 962 C C . GLN A 1 122 ? -12.649 -4.960 -10.480 1.00 39.44 122 GLN A C 1
ATOM 964 O O . GLN A 1 122 ? -11.468 -5.045 -10.810 1.00 39.44 122 GLN A O 1
ATOM 969 N N . ALA A 1 123 ? -13.074 -5.137 -9.227 1.00 40.16 123 ALA A N 1
ATOM 970 C CA . ALA A 1 123 ? -12.236 -5.566 -8.117 1.00 40.16 123 ALA A CA 1
ATOM 971 C C . ALA A 1 123 ? -11.986 -7.079 -8.189 1.00 40.16 123 ALA A C 1
ATOM 973 O O . ALA A 1 123 ? -12.935 -7.861 -8.233 1.00 40.16 123 ALA A O 1
ATOM 974 N N . TYR A 1 124 ? -10.722 -7.497 -8.139 1.00 40.91 124 TYR A N 1
ATOM 975 C CA . TYR A 1 124 ? -10.355 -8.884 -7.853 1.00 40.91 124 TYR A CA 1
ATOM 976 C C . TYR A 1 124 ? -9.981 -8.984 -6.380 1.00 40.91 124 TYR A C 1
ATOM 978 O O . TYR A 1 124 ? -9.002 -8.376 -5.965 1.00 40.91 124 TYR A O 1
ATOM 986 N N . THR A 1 125 ? -10.747 -9.742 -5.597 1.00 44.81 125 THR A N 1
ATOM 987 C CA . THR A 1 125 ? -10.427 -10.048 -4.197 1.00 44.81 125 THR A CA 1
ATOM 988 C C . THR A 1 125 ? -9.773 -11.427 -4.148 1.00 44.81 125 THR A C 1
ATOM 990 O O . THR A 1 125 ? -10.420 -12.430 -4.452 1.00 44.81 125 THR A O 1
ATOM 993 N N . LYS A 1 126 ? -8.489 -11.504 -3.784 1.00 42.47 126 LYS A N 1
ATOM 994 C CA . LYS A 1 126 ? -7.844 -12.778 -3.431 1.00 42.47 126 LYS A CA 1
ATOM 995 C C . LYS A 1 126 ? -7.919 -12.931 -1.913 1.00 42.47 126 LYS A C 1
ATOM 997 O O . LYS A 1 126 ? -7.273 -12.173 -1.199 1.00 42.47 126 LYS A O 1
ATOM 1002 N N . TRP A 1 127 ? -8.724 -13.882 -1.444 1.00 39.72 127 TRP A N 1
ATOM 1003 C CA . TRP A 1 127 ? -8.816 -14.249 -0.031 1.00 39.72 127 TRP A CA 1
ATOM 1004 C C . TRP A 1 127 ? -7.652 -15.179 0.323 1.00 39.72 127 TRP A C 1
ATOM 1006 O O . TRP A 1 127 ? -7.580 -16.298 -0.186 1.00 39.72 127 TRP A O 1
ATOM 1016 N N . THR A 1 128 ? -6.737 -14.732 1.177 1.00 39.81 128 THR A N 1
ATOM 1017 C CA . THR A 1 128 ? -5.801 -15.618 1.883 1.00 39.81 128 THR A CA 1
ATOM 1018 C C . THR A 1 128 ? -6.363 -15.874 3.273 1.00 39.81 128 THR A C 1
ATOM 1020 O O . THR A 1 128 ? -6.366 -14.983 4.114 1.00 39.81 128 THR A O 1
ATOM 1023 N N . TYR A 1 129 ? -6.891 -17.080 3.487 1.00 30.34 129 TYR A N 1
ATOM 1024 C CA . TYR A 1 129 ? -7.240 -17.571 4.818 1.00 30.34 129 TYR A CA 1
ATOM 1025 C C . TYR A 1 129 ? -5.945 -18.005 5.516 1.00 30.34 129 TYR A C 1
ATOM 1027 O O . TYR A 1 129 ? -5.246 -18.876 4.993 1.00 30.34 129 TYR A O 1
ATOM 1035 N N . HIS A 1 130 ? -5.637 -17.394 6.659 1.00 38.66 130 HIS A N 1
ATOM 1036 C CA . HIS A 1 130 ? -4.661 -17.894 7.628 1.00 38.66 130 HIS A CA 1
ATOM 1037 C C . HIS A 1 130 ? -5.398 -18.374 8.874 1.00 38.66 130 HIS A C 1
ATOM 1039 O O . HIS A 1 130 ? -6.324 -17.653 9.312 1.00 38.66 130 HIS A O 1
#

Sequence (130 aa):
MTKYVLWWYKYTGEYTQVSNATPDDLYINGFDFAVALDGEGTRTKFSGSLYSNGYNDGRELALRVKGWLDGASGIPYLVTIPYFTPSGGKRGLSYWEGWIDGVASIESYYFTGILLEFGGCQAYTKWTYH